Protein AF-A0A5K0XM18-F1 (afdb_monomer)

Radius of gyration: 10.15 Å; Cα contacts (8 Å, |Δi|>4): 47; chains: 1; bounding box: 22×29×20 Å

Mean predicted aligned error: 4.89 Å

pLDDT: mean 87.08, std 12.24, range [53.09, 97.56]

Solvent-accessible surface area (backbone atoms only — not comparable to full-atom values): 2347 Å² total; per-residue (Å²): 132,87,76,86,42,46,51,15,39,93,83,28,38,30,70,98,46,87,98,36,72,53,73,63,94,55,34,40,71,62,70,84,80,85,129

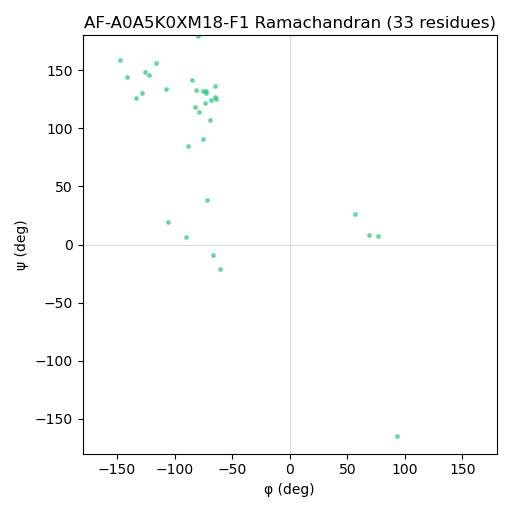Structure (mmCIF, N/CA/C/O backbone):
data_AF-A0A5K0XM18-F1
#
_entry.id   AF-A0A5K0XM18-F1
#
loop_
_atom_site.group_PDB
_atom_site.id
_atom_site.type_symbol
_atom_site.label_atom_id
_atom_site.label_alt_id
_atom_site.label_comp_id
_atom_site.label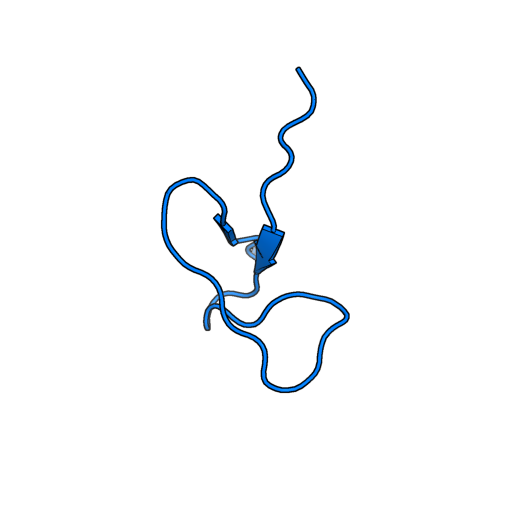_asym_id
_atom_site.label_entity_id
_atom_site.label_seq_id
_atom_site.pdbx_PDB_ins_code
_atom_site.Cartn_x
_atom_site.Cartn_y
_atom_site.Cartn_z
_atom_site.occupancy
_atom_site.B_iso_or_equiv
_atom_site.auth_seq_id
_atom_site.auth_comp_id
_atom_site.auth_asym_id
_atom_site.auth_atom_id
_atom_site.pdbx_PDB_model_num
ATOM 1 N N . HIS A 1 1 ? 6.450 11.587 -16.123 1.00 53.09 1 HIS A N 1
ATOM 2 C CA . HIS A 1 1 ? 7.082 10.473 -15.391 1.00 53.09 1 HIS A CA 1
ATOM 3 C C . HIS A 1 1 ? 5.950 9.642 -14.826 1.00 53.09 1 HIS A C 1
ATOM 5 O O . HIS A 1 1 ? 5.232 10.134 -13.965 1.00 53.09 1 HIS A O 1
ATOM 11 N N . ASP A 1 2 ? 5.701 8.474 -15.407 1.00 59.06 2 ASP A N 1
ATOM 12 C CA . ASP A 1 2 ? 4.549 7.653 -15.045 1.00 59.06 2 ASP A CA 1
ATOM 13 C C . ASP A 1 2 ? 4.769 7.097 -13.630 1.00 59.06 2 ASP A C 1
ATOM 15 O O . ASP A 1 2 ? 5.677 6.288 -13.402 1.00 59.06 2 ASP A O 1
ATOM 19 N N . ARG A 1 3 ? 4.037 7.627 -12.644 1.00 62.41 3 ARG A N 1
ATOM 20 C CA . ARG A 1 3 ? 4.091 7.131 -11.267 1.00 62.41 3 ARG A CA 1
ATOM 21 C C . ARG A 1 3 ? 3.304 5.827 -11.242 1.00 62.41 3 ARG A C 1
ATOM 23 O O . ARG A 1 3 ? 2.102 5.831 -11.023 1.00 62.41 3 ARG A O 1
ATOM 30 N N . ARG A 1 4 ? 4.001 4.712 -11.465 1.00 79.81 4 ARG A N 1
ATOM 31 C CA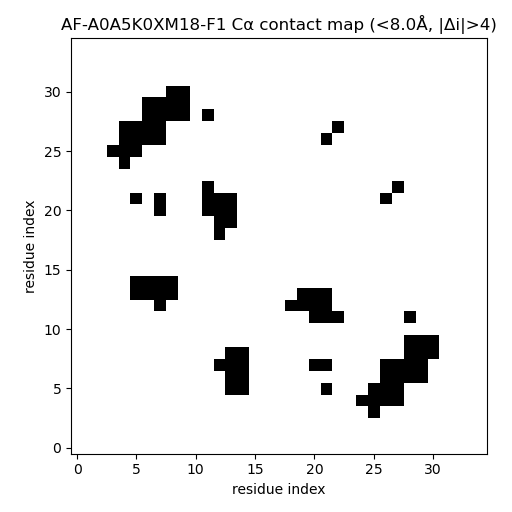 . ARG A 1 4 ? 3.471 3.336 -11.395 1.00 79.81 4 ARG A CA 1
ATOM 32 C C . ARG A 1 4 ? 3.187 2.885 -9.950 1.00 79.81 4 ARG A C 1
ATOM 34 O O . ARG A 1 4 ? 3.479 1.750 -9.590 1.00 79.81 4 ARG A O 1
ATOM 41 N N . ALA A 1 5 ? 2.687 3.786 -9.108 1.00 90.56 5 ALA A N 1
ATOM 42 C CA . ALA A 1 5 ? 2.310 3.475 -7.737 1.00 90.56 5 ALA A CA 1
ATOM 43 C C . ALA A 1 5 ? 0.878 2.925 -7.707 1.00 90.56 5 ALA A C 1
ATOM 45 O O . ALA A 1 5 ? 0.004 3.398 -8.434 1.00 90.56 5 ALA A O 1
ATOM 46 N N . LEU A 1 6 ? 0.643 1.930 -6.856 1.00 93.81 6 LEU A N 1
ATOM 47 C CA . LEU A 1 6 ? -0.673 1.353 -6.619 1.00 93.81 6 LEU A CA 1
ATOM 48 C C . LEU A 1 6 ? -1.551 2.380 -5.906 1.00 93.81 6 LEU A C 1
ATOM 50 O O . LEU A 1 6 ? -1.192 2.879 -4.838 1.00 93.81 6 LEU A O 1
ATOM 54 N N . ALA A 1 7 ? -2.706 2.683 -6.490 1.00 94.31 7 ALA A N 1
ATOM 55 C CA . ALA A 1 7 ? -3.684 3.551 -5.857 1.00 94.31 7 ALA A CA 1
ATOM 56 C C . ALA A 1 7 ? -4.369 2.801 -4.710 1.00 94.31 7 ALA A C 1
ATOM 58 O O . ALA A 1 7 ? -4.997 1.759 -4.931 1.00 94.31 7 ALA A O 1
ATOM 59 N N . THR A 1 8 ? -4.269 3.344 -3.501 1.00 94.81 8 THR A N 1
ATOM 60 C CA . THR A 1 8 ? -4.925 2.820 -2.306 1.00 94.81 8 THR A CA 1
ATOM 61 C C . THR A 1 8 ? -5.953 3.794 -1.742 1.00 94.81 8 THR A C 1
ATOM 63 O O . THR A 1 8 ? -5.900 5.000 -1.996 1.00 94.81 8 THR A O 1
ATOM 66 N N . ASN A 1 9 ? -6.924 3.272 -0.991 1.00 92.50 9 ASN A N 1
ATOM 67 C CA . ASN A 1 9 ? -7.773 4.098 -0.132 1.00 92.50 9 ASN A CA 1
ATOM 68 C C . ASN A 1 9 ? -7.059 4.448 1.187 1.00 92.50 9 ASN A C 1
ATOM 70 O O . ASN A 1 9 ? -5.933 4.021 1.446 1.00 92.50 9 ASN A O 1
ATOM 74 N N . GLU A 1 10 ? -7.729 5.210 2.044 1.00 91.50 10 GLU A N 1
ATOM 75 C CA . GLU A 1 10 ? -7.206 5.649 3.339 1.00 91.50 10 GLU A CA 1
ATOM 76 C C . GLU A 1 10 ? -6.996 4.504 4.356 1.00 91.50 10 GLU A C 1
ATOM 78 O O . GLU A 1 10 ? -6.329 4.700 5.368 1.00 91.50 10 GLU A O 1
ATOM 83 N N . TRP A 1 11 ? -7.467 3.289 4.049 1.00 92.69 11 TRP A N 1
ATOM 84 C CA . TRP A 1 11 ? -7.183 2.047 4.786 1.00 92.69 11 TRP A CA 1
ATOM 85 C C . TRP A 1 11 ? -6.209 1.119 4.043 1.00 92.69 11 TRP A C 1
ATOM 87 O O . TRP A 1 11 ? -6.157 -0.074 4.333 1.00 92.69 11 TRP A O 1
ATOM 97 N N . LEU A 1 12 ? -5.445 1.649 3.082 1.00 94.31 12 LEU A N 1
ATOM 98 C CA . LEU A 1 12 ? -4.404 0.940 2.325 1.00 94.31 12 LEU A CA 1
ATOM 99 C C . LEU A 1 12 ? -4.903 -0.140 1.349 1.00 94.31 12 LEU A C 1
ATOM 101 O O . LEU A 1 12 ? -4.080 -0.845 0.765 1.00 94.31 12 LEU A O 1
ATOM 105 N N . ASN A 1 13 ? -6.213 -0.264 1.118 1.00 96.38 13 ASN A N 1
ATOM 106 C CA . ASN A 1 13 ? -6.753 -1.233 0.158 1.00 96.38 13 ASN A CA 1
ATOM 107 C C . ASN A 1 13 ? -6.466 -0.774 -1.270 1.00 96.38 13 ASN A C 1
ATOM 109 O O . ASN A 1 13 ? -6.758 0.377 -1.607 1.00 96.38 13 ASN A O 1
ATOM 113 N N . VAL A 1 14 ? -5.954 -1.672 -2.108 1.00 95.38 14 VAL A N 1
ATOM 114 C CA . VAL A 1 14 ? -5.674 -1.405 -3.522 1.00 95.38 14 VAL A CA 1
ATOM 115 C C . VAL A 1 14 ? -6.980 -1.328 -4.304 1.00 95.38 14 VAL A C 1
ATOM 117 O O . VAL A 1 14 ? -7.841 -2.202 -4.216 1.00 95.38 14 VAL A O 1
ATOM 120 N N . ARG A 1 15 ? -7.137 -0.272 -5.101 1.00 93.06 15 ARG A N 1
ATOM 121 C CA . ARG A 1 15 ? -8.341 -0.086 -5.914 1.00 93.06 15 ARG A CA 1
ATOM 122 C C . ARG A 1 15 ? -8.475 -1.168 -6.983 1.00 93.06 15 ARG A C 1
ATOM 124 O O . ARG A 1 15 ? -7.521 -1.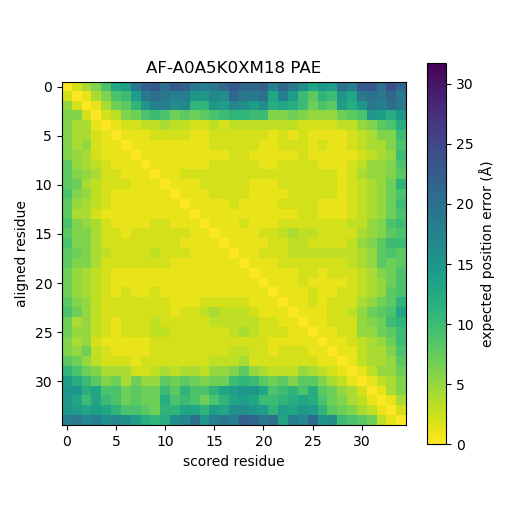466 -7.691 1.00 93.06 15 ARG A O 1
ATOM 131 N N . GLY A 1 16 ? -9.690 -1.695 -7.138 1.00 93.19 16 GLY A N 1
ATOM 132 C CA . GLY A 1 16 ? -10.006 -2.717 -8.142 1.00 93.19 16 GLY A CA 1
ATOM 133 C C . GLY A 1 16 ? -9.532 -4.128 -7.784 1.00 93.19 16 GLY A C 1
ATOM 134 O O . GLY A 1 16 ? -9.631 -5.021 -8.622 1.00 93.19 16 GLY A O 1
ATOM 135 N N . CYS A 1 17 ? -9.031 -4.340 -6.564 1.00 95.75 17 CYS A N 1
ATOM 136 C CA . CYS A 1 17 ? -8.621 -5.646 -6.066 1.00 95.75 17 CYS A CA 1
ATOM 137 C C . CYS A 1 17 ? -9.272 -5.919 -4.709 1.00 95.75 17 CYS A C 1
ATOM 139 O O . CYS A 1 17 ? -9.176 -5.104 -3.793 1.00 95.75 17 CYS A O 1
ATOM 141 N N . ASP A 1 18 ? -9.881 -7.090 -4.561 1.00 96.19 18 ASP A N 1
ATOM 142 C CA . ASP A 1 18 ? -10.471 -7.498 -3.290 1.00 96.19 18 ASP A CA 1
ATOM 143 C C . ASP A 1 18 ? -9.397 -8.053 -2.350 1.00 96.19 18 ASP A C 1
ATOM 145 O O . ASP A 1 18 ? -8.591 -8.897 -2.740 1.00 96.19 18 ASP A O 1
ATOM 149 N N . ASN A 1 19 ? -9.410 -7.602 -1.091 1.00 97.00 19 ASN A N 1
ATOM 150 C CA . ASN A 1 19 ? -8.509 -8.059 -0.023 1.00 97.00 19 ASN A CA 1
ATOM 151 C C . ASN A 1 19 ? -7.003 -7.902 -0.330 1.00 97.00 19 ASN A C 1
ATOM 153 O O . ASN A 1 19 ? -6.177 -8.634 0.219 1.00 97.00 19 ASN A O 1
ATOM 157 N N . VAL A 1 20 ? -6.632 -6.946 -1.188 1.00 97.56 20 VAL A N 1
ATOM 158 C CA . VAL A 1 20 ? -5.234 -6.594 -1.478 1.00 97.56 20 VAL A CA 1
ATOM 159 C C . VAL A 1 20 ? -4.902 -5.245 -0.850 1.00 97.56 20 VAL A C 1
ATOM 161 O O . VAL A 1 20 ? -5.645 -4.278 -1.003 1.00 97.56 20 VAL A O 1
ATOM 164 N N . PHE A 1 21 ? -3.749 -5.168 -0.186 1.00 96.19 21 PHE A N 1
ATOM 165 C CA . PHE A 1 21 ? -3.280 -3.981 0.527 1.00 96.19 21 PHE A CA 1
ATOM 166 C C . PHE A 1 21 ? -1.880 -3.583 0.052 1.00 96.19 21 PHE A C 1
ATOM 168 O O . PHE A 1 21 ? -1.083 -4.452 -0.307 1.00 96.19 21 PHE A O 1
ATOM 175 N N . ALA A 1 22 ? -1.563 -2.287 0.064 1.00 96.38 22 ALA A N 1
ATOM 176 C CA . ALA A 1 22 ? -0.238 -1.790 -0.314 1.00 96.38 22 ALA A CA 1
ATOM 177 C C . ALA A 1 22 ? 0.229 -0.619 0.565 1.00 96.38 22 ALA A C 1
ATOM 179 O O . ALA A 1 22 ? -0.555 0.243 0.958 1.00 96.38 22 ALA A O 1
ATOM 180 N N . ILE A 1 23 ? 1.536 -0.580 0.841 1.00 95.50 23 ILE A N 1
ATOM 181 C CA . ILE A 1 23 ? 2.224 0.473 1.601 1.00 95.50 23 ILE A CA 1
ATOM 182 C C . ILE A 1 23 ? 3.655 0.658 1.064 1.00 95.50 23 ILE A C 1
ATOM 184 O O . ILE A 1 23 ? 4.206 -0.248 0.438 1.00 95.50 23 ILE A O 1
ATOM 188 N N . GLY A 1 24 ? 4.260 1.820 1.319 1.00 93.25 24 GLY A N 1
ATOM 189 C CA . GLY A 1 24 ? 5.631 2.156 0.918 1.00 93.25 24 GLY A CA 1
ATOM 190 C C . GLY A 1 24 ? 5.702 2.888 -0.423 1.00 93.25 24 GLY A C 1
ATOM 191 O O . GLY A 1 24 ? 4.690 3.371 -0.925 1.00 93.25 24 GLY A O 1
ATOM 192 N N . ASP A 1 25 ? 6.896 2.956 -1.016 1.00 91.69 25 ASP A N 1
ATOM 193 C CA . ASP A 1 25 ? 7.182 3.761 -2.221 1.00 91.69 25 ASP A CA 1
ATOM 194 C C . ASP A 1 25 ? 6.352 3.366 -3.454 1.00 91.69 25 ASP A C 1
ATOM 196 O O . ASP A 1 25 ? 6.161 4.159 -4.378 1.00 91.69 25 ASP A O 1
ATOM 200 N N . CYS A 1 26 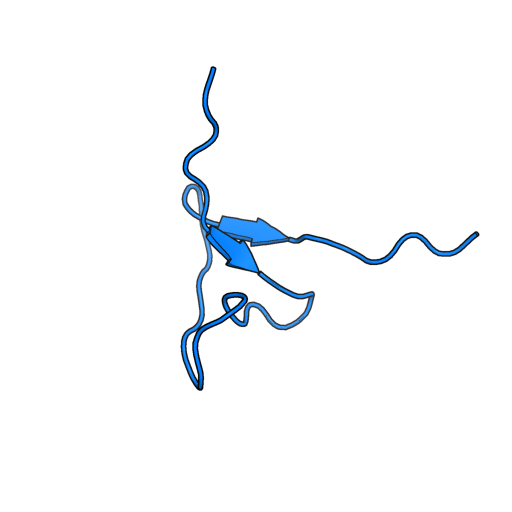? 5.830 2.139 -3.457 1.00 91.44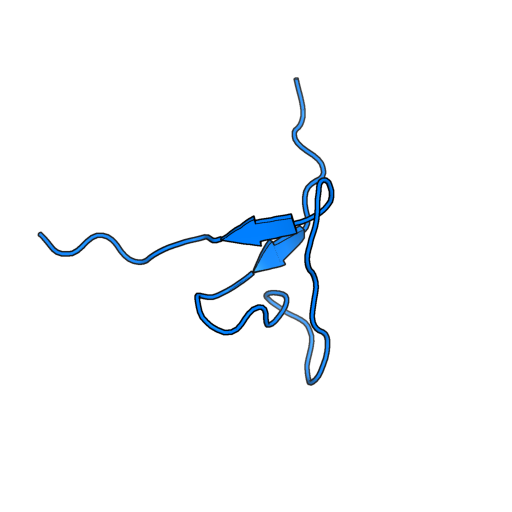 26 CYS A N 1
ATOM 201 C CA . CYS A 1 26 ? 4.967 1.611 -4.506 1.00 91.44 26 CYS A CA 1
ATOM 202 C C . CYS A 1 26 ? 3.470 1.861 -4.255 1.00 91.44 26 CYS A C 1
ATOM 204 O O . CYS A 1 26 ? 2.657 1.336 -5.013 1.00 91.44 26 CYS A O 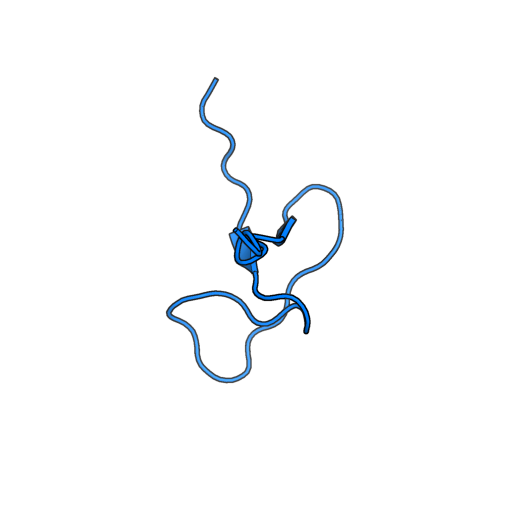1
ATOM 206 N N . ALA A 1 27 ? 3.079 2.625 -3.229 1.00 94.31 27 ALA A N 1
ATOM 207 C CA . ALA A 1 27 ? 1.684 2.929 -2.905 1.00 94.31 27 ALA A CA 1
ATOM 208 C C . ALA A 1 27 ? 1.409 4.444 -2.902 1.00 94.31 27 ALA A C 1
ATOM 210 O O . ALA A 1 27 ? 2.253 5.260 -2.538 1.00 94.31 27 ALA A O 1
ATOM 211 N N . THR A 1 28 ? 0.208 4.842 -3.315 1.00 93.00 28 THR A N 1
ATOM 212 C CA . THR A 1 28 ? -0.277 6.228 -3.252 1.00 93.00 28 THR A CA 1
ATOM 213 C C . THR A 1 28 ? -1.683 6.248 -2.676 1.00 93.00 28 THR A C 1
ATOM 215 O O . THR A 1 28 ? -2.568 5.586 -3.210 1.00 93.00 28 THR A O 1
ATOM 218 N N . ILE A 1 29 ? -1.896 7.044 -1.623 1.00 91.19 29 ILE A N 1
ATOM 219 C CA . ILE A 1 29 ? -3.217 7.228 -1.013 1.00 91.19 29 ILE A CA 1
ATOM 220 C C . ILE A 1 29 ? -4.019 8.208 -1.867 1.00 91.19 29 ILE A C 1
ATOM 222 O O . ILE A 1 29 ? -3.697 9.396 -1.945 1.00 91.19 29 ILE A O 1
ATOM 226 N N . GLU A 1 30 ? -5.091 7.725 -2.486 1.00 85.19 30 GLU A N 1
ATOM 227 C CA . GLU A 1 30 ? -6.047 8.585 -3.173 1.00 85.19 30 GLU A CA 1
ATOM 228 C C . GLU A 1 30 ? -7.129 9.039 -2.188 1.00 85.19 30 GLU A C 1
ATOM 230 O O . GLU A 1 30 ? -8.197 8.434 -2.058 1.00 85.19 30 GLU A O 1
ATOM 235 N N . GLN A 1 31 ? -6.817 10.113 -1.465 1.00 74.31 31 GLN A N 1
ATOM 236 C CA . GLN A 1 31 ? -7.683 10.689 -0.445 1.00 74.31 31 GLN A CA 1
ATOM 237 C C . GLN A 1 31 ? -8.842 11.468 -1.086 1.00 74.31 31 GLN A C 1
ATOM 239 O O . GLN A 1 31 ? -8.633 12.306 -1.970 1.00 74.31 31 GLN A O 1
ATOM 244 N N . ARG A 1 32 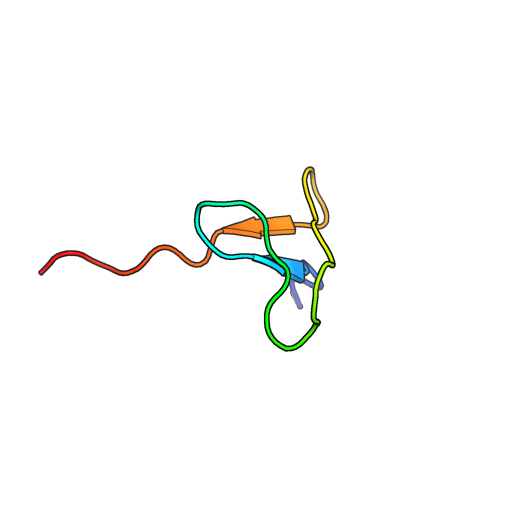? -10.078 11.237 -0.623 1.00 71.88 32 ARG A N 1
ATOM 245 C CA . ARG A 1 32 ? -11.216 12.077 -1.023 1.00 71.88 32 ARG A CA 1
ATOM 246 C C . ARG A 1 32 ? -10.989 13.501 -0.514 1.00 71.88 32 ARG A C 1
ATOM 248 O O . ARG A 1 32 ? -10.765 13.708 0.677 1.00 71.88 32 ARG A O 1
ATOM 255 N N . LYS A 1 33 ? -11.047 14.488 -1.412 1.00 71.50 33 LYS A N 1
ATOM 256 C CA . LYS A 1 33 ? -11.046 15.901 -1.017 1.00 71.50 33 LYS A CA 1
ATOM 257 C C . LYS A 1 33 ? -12.326 16.193 -0.235 1.00 71.50 33 LYS A C 1
ATOM 259 O O . LYS A 1 33 ? -13.415 15.920 -0.735 1.00 71.50 33 LYS A O 1
ATOM 264 N N . ILE A 1 34 ? -12.185 16.757 0.961 1.00 74.06 34 ILE A N 1
ATOM 265 C CA . ILE A 1 34 ? -13.288 17.445 1.637 1.00 74.06 34 ILE A CA 1
ATOM 266 C C . ILE A 1 34 ? -13.320 18.855 1.032 1.00 74.06 34 ILE A C 1
ATOM 268 O O . ILE A 1 34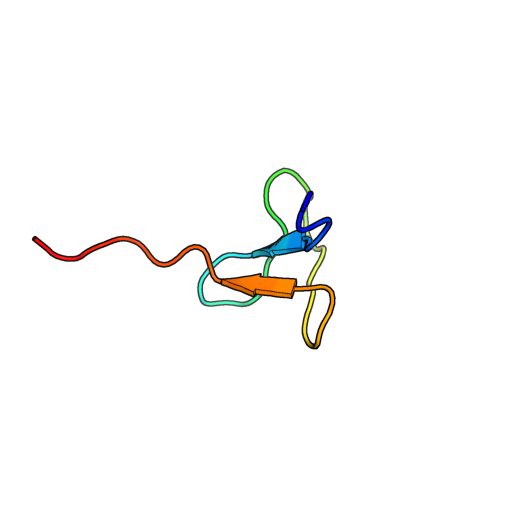 ? -12.297 19.540 1.061 1.00 74.06 34 ILE A O 1
ATOM 272 N N . MET A 1 35 ? -14.433 19.217 0.385 1.00 64.50 35 MET A N 1
ATOM 273 C CA . MET A 1 35 ? -14.694 20.577 -0.111 1.00 64.50 35 MET A CA 1
ATOM 274 C C . MET A 1 35 ? -15.246 21.454 1.004 1.00 64.50 35 MET A C 1
ATOM 276 O O . MET A 1 35 ? -15.972 20.900 1.860 1.00 64.50 35 MET A O 1
#

InterPro domains:
  IPR036188 FAD/NAD(P)-binding domain superfamily [SSF51905] (2-29)

Sequence (35 aa):
HDRRALATNEWLNVRGCDNVFAIGDCATIEQRKIM

Organism: NCBI:txid210225

Secondary structure (DSSP, 8-state):
----PEEE-TT-BBTT-TT-B--STTEEE-PPPP-

Nearest PDB structures (foldseek):
  3ntj-assembly1_B  TM=2.536E-01  e=8.641E+00  Plasmodium falciparum 3D7

Foldseek 3Di:
DDLQAFEAEPVQAGPPDPPDGDDDSRHDYPYDDDD